Protein AF-M3JDW3-F1 (afdb_monomer)

InterPro domains:
  IPR011050 Pectin lyase fold/virulence factor [SSF51126] (19-82)
  IPR012334 Pectin lyase fold [G3DSA:2.160.20.10] (18-90)

Organism: NCBI:txid1073353

Foldseek 3Di:
DDADDDDDDDDDDDDQQWPVQVVLVPDDAAEEAEDEQDETEEAHENEGAYEYEYPAARAEQEYPLPDANYHYNDPNYHYYRYHYPNHDDDHD

Radius of gyration: 12.74 Å; Cα contacts (8 Å, |Δi|>4): 178; chains: 1; bounding box: 37×26×32 Å

Structure (mmCIF, N/CA/C/O backbone):
data_AF-M3JDW3-F1
#
_entry.id   AF-M3JDW3-F1
#
loop_
_atom_site.group_PDB
_atom_site.id
_atom_site.type_symbol
_atom_site.label_atom_id
_atom_site.label_alt_id
_atom_site.label_comp_id
_atom_site.label_asym_id
_atom_site.label_entity_id
_atom_site.label_seq_id
_atom_site.pdbx_PDB_ins_code
_atom_site.Cartn_x
_atom_site.Cartn_y
_atom_site.Cartn_z
_atom_site.occupancy
_atom_site.B_iso_or_equiv
_atom_site.auth_seq_id
_atom_site.auth_comp_id
_atom_site.auth_asym_id
_atom_site.auth_atom_id
_atom_site.pdbx_PDB_model_num
ATOM 1 N N . MET A 1 1 ? -22.037 -4.923 3.465 1.00 38.28 1 MET A N 1
ATOM 2 C CA . MET A 1 1 ? -20.616 -4.563 3.250 1.00 38.28 1 MET A CA 1
ATOM 3 C C . MET A 1 1 ? -20.303 -4.813 1.781 1.00 38.28 1 MET A C 1
ATOM 5 O O . MET A 1 1 ? -20.561 -5.919 1.326 1.00 38.28 1 MET A O 1
ATOM 9 N N . LYS A 1 2 ? -19.883 -3.799 1.013 1.00 37.78 2 LYS A N 1
ATOM 10 C CA . LYS A 1 2 ? -19.614 -3.936 -0.431 1.00 37.78 2 LYS A CA 1
ATOM 11 C C . LYS A 1 2 ? -18.108 -4.151 -0.624 1.00 37.78 2 LYS A C 1
ATOM 13 O O . LYS A 1 2 ? -17.331 -3.291 -0.243 1.00 37.78 2 LYS A O 1
ATOM 18 N N . PHE A 1 3 ? -17.709 -5.309 -1.147 1.00 36.72 3 PHE A N 1
ATOM 19 C CA . PHE A 1 3 ? -16.311 -5.659 -1.425 1.00 36.72 3 PHE A CA 1
ATOM 20 C C . PHE A 1 3 ? -15.989 -5.229 -2.861 1.00 36.72 3 PHE A C 1
ATOM 22 O O . PHE A 1 3 ? -16.599 -5.748 -3.795 1.00 36.72 3 PHE A O 1
ATOM 29 N N . LYS A 1 4 ? -15.098 -4.251 -3.054 1.00 39.50 4 LYS A N 1
ATOM 30 C CA . LYS A 1 4 ? -14.735 -3.740 -4.385 1.00 39.50 4 LYS A CA 1
ATOM 31 C C . LYS A 1 4 ? -13.293 -4.139 -4.700 1.00 39.50 4 LYS A C 1
ATOM 33 O O . LYS A 1 4 ? -12.371 -3.750 -3.997 1.00 39.50 4 LYS A O 1
ATOM 38 N N . LEU A 1 5 ? -13.114 -4.954 -5.738 1.00 32.94 5 LEU A N 1
ATOM 39 C CA . LEU A 1 5 ? -11.807 -5.367 -6.250 1.00 32.94 5 LEU A CA 1
ATOM 40 C C . LEU A 1 5 ? -11.422 -4.412 -7.388 1.00 32.94 5 LEU A C 1
ATOM 42 O O . LEU A 1 5 ? -12.076 -4.413 -8.428 1.00 32.94 5 LEU A O 1
ATOM 46 N N . LEU A 1 6 ? -10.404 -3.575 -7.187 1.00 49.50 6 LEU A N 1
ATOM 47 C CA . LEU A 1 6 ? -9.886 -2.671 -8.217 1.00 49.50 6 LEU A CA 1
ATOM 48 C C . LEU A 1 6 ? -8.670 -3.315 -8.900 1.00 49.50 6 LEU A C 1
ATOM 50 O O . LEU A 1 6 ? -7.678 -3.625 -8.244 1.00 49.50 6 LEU A O 1
ATOM 54 N N . LEU A 1 7 ? -8.763 -3.527 -10.215 1.00 41.28 7 LEU A N 1
ATOM 55 C CA . LEU A 1 7 ? -7.682 -3.991 -11.089 1.00 41.28 7 LEU A CA 1
ATOM 56 C C . LEU A 1 7 ? -7.230 -2.789 -11.936 1.00 41.28 7 LEU A C 1
ATOM 58 O O . LEU A 1 7 ? -8.003 -2.307 -12.760 1.00 41.28 7 LEU A O 1
ATOM 62 N N . PHE A 1 8 ? -6.021 -2.267 -11.713 1.00 58.88 8 PHE A N 1
ATOM 63 C CA . PHE A 1 8 ? -5.501 -1.102 -12.443 1.00 58.88 8 PHE A CA 1
ATOM 64 C C . PHE A 1 8 ? -4.701 -1.535 -13.685 1.00 58.88 8 PHE A C 1
ATOM 66 O O . PHE A 1 8 ? -3.725 -2.274 -13.573 1.00 58.88 8 PHE A O 1
ATOM 73 N N . CYS A 1 9 ? -5.112 -1.058 -14.865 1.00 39.41 9 CYS A N 1
ATOM 74 C CA . CYS A 1 9 ? -4.381 -1.137 -16.135 1.00 39.41 9 CYS A CA 1
ATOM 75 C C . CYS A 1 9 ? -4.128 0.299 -16.641 1.00 39.41 9 CYS A C 1
ATOM 77 O O . CYS A 1 9 ? -4.982 1.168 -16.479 1.00 39.41 9 CYS A O 1
ATOM 79 N N . ALA A 1 10 ? -2.927 0.556 -17.162 1.00 56.34 10 ALA A N 1
ATOM 80 C CA . ALA A 1 10 ? -2.280 1.870 -17.194 1.00 56.34 10 ALA A CA 1
ATOM 81 C C . ALA A 1 10 ? -2.828 2.877 -18.230 1.00 56.34 10 ALA A C 1
ATOM 83 O O . ALA A 1 10 ? -2.932 2.563 -19.413 1.00 56.34 10 ALA A O 1
ATOM 84 N N . LEU A 1 11 ? -3.016 4.133 -17.799 1.00 42.00 11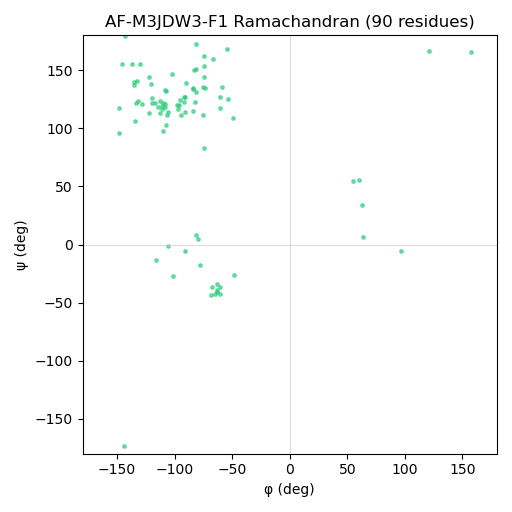 LEU A N 1
ATOM 85 C CA . LEU A 1 11 ? -2.990 5.333 -18.645 1.00 42.00 11 LEU A CA 1
ATOM 86 C C . LEU A 1 11 ? -2.084 6.380 -17.971 1.00 42.00 11 LEU A C 1
ATOM 88 O O . LEU A 1 11 ? -2.298 6.736 -16.816 1.00 42.00 11 LEU A O 1
ATOM 92 N N . ASN A 1 12 ? -1.055 6.847 -18.680 1.00 54.53 12 ASN A N 1
ATOM 93 C CA . ASN A 1 12 ? -0.030 7.748 -18.148 1.00 54.53 12 ASN A CA 1
ATOM 94 C C . ASN A 1 12 ? -0.478 9.222 -18.195 1.00 54.53 12 ASN A C 1
ATOM 96 O O . ASN A 1 12 ? -0.559 9.794 -19.280 1.00 54.53 12 ASN A O 1
ATOM 100 N N . LEU A 1 13 ? -0.651 9.860 -17.033 1.00 42.41 13 LEU A N 1
ATOM 101 C CA . LEU A 1 13 ? -0.445 11.300 -16.837 1.00 42.41 13 LEU A CA 1
ATOM 102 C C . LEU A 1 13 ? 0.338 11.503 -15.536 1.00 42.41 13 LEU A C 1
ATOM 104 O O . LEU A 1 13 ? 0.152 10.790 -14.558 1.00 42.41 13 LEU A O 1
ATOM 108 N N . THR A 1 14 ? 1.269 12.445 -15.565 1.00 43.03 14 THR A N 1
ATOM 109 C CA . THR A 1 14 ? 2.330 12.663 -14.580 1.00 43.03 14 THR A CA 1
ATOM 110 C C . THR A 1 14 ? 1.858 12.689 -13.122 1.00 43.03 14 THR A C 1
ATOM 112 O O . THR A 1 14 ? 1.316 13.690 -12.659 1.00 43.03 14 THR A O 1
ATOM 115 N N . ALA A 1 15 ? 2.196 11.642 -12.374 1.00 35.84 15 ALA A N 1
ATOM 116 C CA . ALA A 1 15 ? 2.428 11.692 -10.938 1.00 35.84 15 AL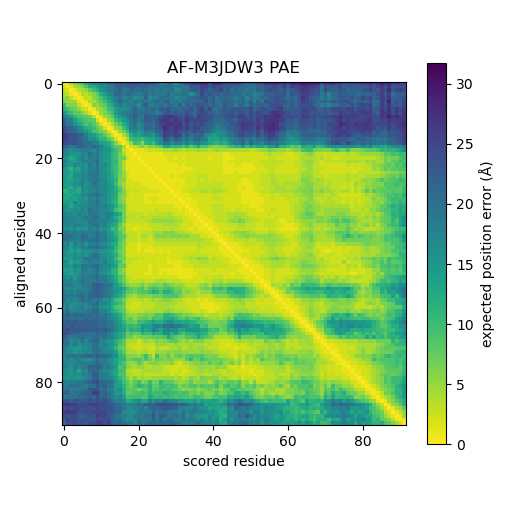A A CA 1
ATOM 117 C C . ALA A 1 15 ? 3.499 10.645 -10.610 1.00 3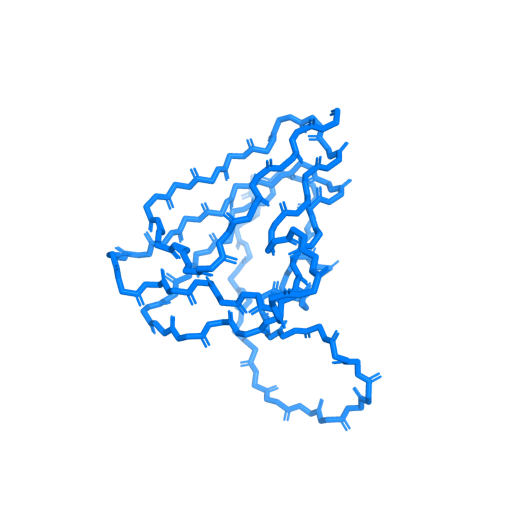5.84 15 ALA A C 1
ATOM 119 O O . ALA A 1 15 ? 3.303 9.455 -10.839 1.00 35.84 15 ALA A O 1
ATOM 120 N N . PHE A 1 16 ? 4.659 11.065 -10.101 1.00 43.44 16 PHE A N 1
ATOM 121 C CA . PHE A 1 16 ? 5.568 10.120 -9.454 1.00 43.44 16 PHE A CA 1
ATOM 122 C C . PHE A 1 16 ? 4.971 9.770 -8.089 1.00 43.44 16 PHE A C 1
ATOM 124 O O . PHE A 1 16 ? 5.269 10.375 -7.064 1.00 43.44 16 PHE A O 1
A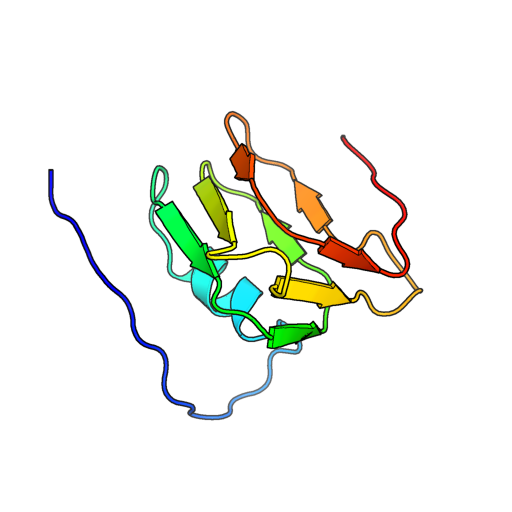TOM 131 N N . ALA A 1 17 ? 4.049 8.827 -8.148 1.00 52.56 17 ALA A N 1
ATOM 132 C CA . ALA A 1 17 ? 3.351 8.165 -7.074 1.00 52.56 17 ALA A CA 1
ATOM 133 C C . ALA A 1 17 ? 3.106 6.777 -7.668 1.00 52.56 17 ALA A C 1
ATOM 135 O O . ALA A 1 17 ? 2.248 6.626 -8.527 1.00 52.56 17 ALA A O 1
ATOM 136 N N . GLY A 1 18 ? 3.973 5.806 -7.360 1.00 75.00 18 GLY A N 1
ATOM 137 C CA . GLY A 1 18 ? 3.930 4.496 -8.016 1.00 75.00 18 GLY A CA 1
ATOM 138 C C . GLY A 1 18 ? 2.545 3.831 -7.904 1.00 75.00 18 GLY A C 1
ATOM 139 O O . GLY A 1 18 ? 1.737 4.256 -7.080 1.00 75.00 18 GLY A O 1
ATOM 140 N N . PRO A 1 19 ? 2.270 2.741 -8.646 1.00 82.25 19 PRO A N 1
ATOM 141 C CA . PRO A 1 19 ? 0.947 2.094 -8.718 1.00 82.25 19 PRO A CA 1
ATOM 142 C C . PRO A 1 19 ? 0.267 1.811 -7.362 1.00 82.25 19 PRO A C 1
ATOM 144 O O . PRO A 1 19 ? -0.956 1.735 -7.262 1.00 82.25 19 PRO A O 1
ATOM 147 N N . LEU A 1 20 ? 1.061 1.660 -6.298 1.00 86.50 20 LEU A N 1
ATOM 148 C CA . LEU A 1 20 ? 0.581 1.533 -4.925 1.00 86.50 20 LEU A CA 1
ATOM 149 C C . LEU A 1 20 ? -0.050 2.823 -4.372 1.00 86.50 20 LEU A C 1
ATOM 151 O O . LEU A 1 20 ? -1.089 2.764 -3.721 1.00 86.50 20 LEU A O 1
ATOM 155 N N . GLN A 1 21 ? 0.559 3.982 -4.610 1.00 89.19 21 GLN A N 1
ATOM 156 C CA . GLN A 1 21 ? 0.025 5.259 -4.146 1.00 89.19 21 GLN A CA 1
ATOM 157 C C . GLN A 1 21 ? -1.284 5.603 -4.864 1.00 89.19 21 GLN A C 1
ATOM 159 O O . GLN A 1 21 ? -2.210 6.085 -4.217 1.00 89.19 21 GLN A O 1
ATOM 164 N N . ASP A 1 22 ? -1.410 5.277 -6.152 1.00 87.44 22 ASP A N 1
ATOM 165 C CA . ASP A 1 22 ? -2.676 5.422 -6.882 1.00 87.44 22 ASP A CA 1
ATOM 166 C C . ASP A 1 22 ? -3.787 4.572 -6.256 1.00 87.44 22 ASP A C 1
ATOM 168 O O . ASP A 1 22 ? -4.902 5.054 -6.040 1.00 87.44 22 ASP A O 1
ATOM 172 N N . ALA A 1 23 ? -3.473 3.329 -5.878 1.00 89.62 23 ALA A N 1
ATOM 173 C CA . ALA A 1 23 ? -4.418 2.458 -5.188 1.00 89.62 23 ALA A CA 1
ATOM 174 C C . ALA A 1 23 ? -4.827 3.010 -3.809 1.00 89.62 23 ALA A C 1
ATOM 176 O O . ALA A 1 23 ? -5.998 2.940 -3.447 1.00 89.62 23 ALA A O 1
ATOM 177 N N . ILE A 1 24 ? -3.894 3.599 -3.052 1.00 90.19 24 ILE A N 1
ATOM 178 C CA . ILE A 1 24 ? -4.179 4.261 -1.765 1.00 90.19 24 ILE A CA 1
ATOM 179 C C . ILE A 1 24 ? -5.071 5.496 -1.959 1.00 90.19 24 ILE A C 1
ATOM 181 O O . ILE A 1 24 ? -6.031 5.708 -1.210 1.00 90.19 24 ILE A O 1
ATOM 185 N N . ASN A 1 25 ? -4.788 6.300 -2.984 1.00 90.69 25 ASN A N 1
ATOM 186 C CA . ASN A 1 25 ? -5.562 7.496 -3.300 1.00 90.69 25 ASN A CA 1
ATOM 187 C C . ASN A 1 25 ? -7.007 7.136 -3.678 1.00 90.69 25 ASN A C 1
ATOM 189 O O . ASN A 1 25 ? -7.933 7.797 -3.209 1.00 90.69 25 ASN A O 1
ATOM 193 N N . ALA A 1 26 ? -7.191 6.063 -4.455 1.00 89.19 26 ALA A N 1
ATOM 194 C CA . ALA A 1 26 ? -8.493 5.578 -4.910 1.00 89.19 26 ALA A CA 1
ATOM 195 C C . ALA A 1 26 ? -9.291 4.786 -3.856 1.00 89.19 26 ALA A C 1
ATOM 197 O O . ALA A 1 26 ? -10.493 4.598 -4.040 1.00 89.19 26 ALA A O 1
ATOM 198 N N . ALA A 1 27 ? -8.646 4.302 -2.791 1.00 91.50 27 ALA A N 1
ATOM 199 C CA . ALA A 1 27 ? -9.297 3.527 -1.739 1.00 91.50 27 ALA A CA 1
ATOM 200 C C . ALA A 1 27 ? -10.165 4.398 -0.818 1.00 91.50 27 ALA A C 1
ATOM 202 O O . ALA A 1 27 ? -9.792 5.528 -0.461 1.00 91.50 27 ALA A O 1
ATOM 203 N N . ASP A 1 28 ? -11.288 3.829 -0.383 1.00 93.62 28 ASP A N 1
ATOM 204 C CA . ASP A 1 28 ? -12.153 4.419 0.630 1.00 93.62 28 ASP A CA 1
ATOM 205 C C . ASP A 1 28 ? -11.603 4.121 2.042 1.00 93.62 28 ASP A C 1
ATOM 207 O O . ASP A 1 28 ? -10.954 3.094 2.271 1.00 93.62 28 ASP A O 1
ATOM 211 N N . PRO A 1 29 ? -11.844 4.994 3.039 1.00 91.62 29 PRO A N 1
ATOM 212 C CA . PRO A 1 29 ? -11.483 4.712 4.425 1.00 91.62 29 PRO A CA 1
ATOM 213 C C . PRO A 1 29 ? -12.050 3.371 4.919 1.00 91.62 29 PRO A C 1
ATOM 215 O O . PRO A 1 29 ? -13.258 3.144 4.903 1.00 91.62 29 PRO A O 1
ATOM 218 N N . GLY A 1 30 ? -11.174 2.504 5.426 1.00 90.38 30 GLY A N 1
ATOM 219 C CA . GLY A 1 30 ? -11.498 1.159 5.903 1.00 90.38 30 GLY A CA 1
ATOM 220 C C . GLY A 1 30 ? -11.243 0.044 4.886 1.00 90.38 30 GLY A C 1
ATOM 221 O O . GLY A 1 30 ? -11.347 -1.128 5.257 1.00 90.38 30 GLY A O 1
ATOM 222 N N . ASP A 1 31 ? -10.871 0.377 3.649 1.00 93.44 31 ASP A N 1
ATOM 223 C CA . ASP A 1 31 ? -10.592 -0.612 2.610 1.00 93.44 31 ASP A CA 1
ATOM 224 C C . ASP A 1 31 ? -9.354 -1.472 2.895 1.00 93.44 31 ASP A C 1
ATOM 226 O O . ASP A 1 31 ? -8.443 -1.125 3.661 1.00 93.44 31 ASP A O 1
ATOM 230 N N . ILE A 1 32 ? -9.329 -2.628 2.223 1.00 91.62 32 ILE A N 1
ATOM 231 C CA . ILE A 1 32 ? -8.222 -3.580 2.249 1.00 91.62 32 ILE A CA 1
ATOM 232 C C . ILE A 1 32 ? -7.569 -3.632 0.866 1.00 91.62 32 ILE A C 1
ATOM 234 O O . ILE A 1 32 ? -8.149 -4.156 -0.085 1.00 91.62 32 ILE A O 1
ATOM 238 N N . LEU A 1 33 ? -6.328 -3.164 0.773 1.00 89.75 33 LEU A N 1
ATOM 239 C CA . LEU A 1 33 ? -5.484 -3.282 -0.411 1.00 89.75 33 LEU A CA 1
ATOM 240 C C . LEU A 1 33 ? -4.640 -4.554 -0.327 1.00 89.75 33 LEU A C 1
ATOM 242 O O . LEU A 1 33 ? -3.936 -4.781 0.656 1.00 89.75 33 LEU A O 1
ATOM 246 N N . ARG A 1 34 ? -4.697 -5.389 -1.368 1.00 89.56 34 ARG A N 1
ATOM 247 C CA . ARG A 1 34 ? -3.891 -6.612 -1.475 1.00 89.56 34 ARG A CA 1
ATOM 248 C C . ARG A 1 34 ? -2.811 -6.438 -2.532 1.00 89.56 34 ARG A C 1
ATOM 250 O O . ARG A 1 34 ? -3.131 -6.253 -3.702 1.00 89.56 34 ARG A O 1
ATOM 257 N N . LEU A 1 35 ? -1.551 -6.520 -2.121 1.00 85.88 35 LEU A N 1
ATOM 258 C CA . LEU A 1 35 ? -0.403 -6.388 -3.010 1.00 85.88 35 LEU A CA 1
ATOM 259 C C . LEU A 1 35 ? -0.008 -7.757 -3.542 1.00 85.88 35 LEU A C 1
ATOM 261 O O . LEU A 1 35 ? 0.219 -8.688 -2.771 1.00 85.88 35 LEU A O 1
ATOM 265 N N . ASN A 1 36 ? 0.092 -7.871 -4.862 1.00 85.56 36 ASN A N 1
ATOM 266 C CA . ASN A 1 36 ? 0.773 -9.006 -5.471 1.00 85.56 36 ASN A CA 1
ATOM 267 C C . ASN A 1 36 ? 2.288 -8.851 -5.300 1.00 85.56 36 ASN A C 1
ATOM 269 O O . ASN A 1 36 ? 2.783 -7.746 -5.048 1.00 85.56 36 ASN A O 1
ATOM 273 N N . ASP A 1 37 ? 3.005 -9.957 -5.472 1.00 84.12 37 ASP A N 1
ATOM 274 C CA . ASP A 1 37 ? 4.463 -9.944 -5.506 1.00 84.12 37 ASP A CA 1
ATOM 275 C C . ASP A 1 37 ? 4.949 -9.028 -6.631 1.00 84.12 37 ASP A C 1
ATOM 277 O O . ASP A 1 37 ? 4.397 -9.019 -7.734 1.00 84.12 37 ASP A O 1
ATOM 281 N N . GLY A 1 38 ? 5.948 -8.209 -6.329 1.00 82.12 38 GLY A N 1
ATOM 282 C CA . GLY A 1 38 ? 6.376 -7.151 -7.227 1.00 82.12 38 GLY A CA 1
ATOM 283 C C . GLY A 1 38 ? 7.110 -6.032 -6.511 1.00 82.12 38 GLY A C 1
ATOM 284 O O . GLY A 1 38 ? 7.092 -5.918 -5.285 1.00 82.12 38 GLY A O 1
ATOM 285 N N . LEU A 1 39 ? 7.767 -5.201 -7.311 1.00 81.25 39 LEU A N 1
ATOM 286 C CA . LEU A 1 39 ? 8.495 -4.032 -6.854 1.00 81.25 39 LEU A CA 1
ATOM 287 C C . LEU A 1 39 ? 7.624 -2.781 -7.021 1.00 81.25 39 LEU A C 1
ATOM 289 O O . LEU A 1 39 ? 7.246 -2.426 -8.134 1.00 81.25 39 LEU A O 1
ATOM 293 N N . TYR A 1 40 ? 7.350 -2.105 -5.911 1.00 82.81 40 TYR A N 1
ATOM 294 C CA . TYR A 1 40 ? 6.627 -0.840 -5.857 1.00 82.81 40 TYR A CA 1
ATOM 295 C C . TYR A 1 40 ? 7.625 0.266 -5.522 1.00 82.81 40 TYR A C 1
ATOM 297 O O . TYR A 1 40 ? 8.074 0.387 -4.379 1.00 82.81 40 TYR A O 1
ATOM 305 N N . GLU A 1 41 ? 8.018 1.036 -6.533 1.00 79.44 41 GLU A N 1
ATOM 306 C CA . GLU A 1 41 ? 8.980 2.124 -6.367 1.00 79.44 41 GLU A CA 1
ATOM 307 C C . GLU A 1 41 ? 8.282 3.444 -6.037 1.00 79.44 41 GLU A C 1
ATOM 309 O O . GLU A 1 41 ? 7.243 3.784 -6.607 1.00 79.44 41 GLU A O 1
ATOM 314 N N . GLY A 1 42 ? 8.881 4.195 -5.118 1.00 77.06 42 GLY A N 1
ATOM 315 C CA . GLY A 1 42 ? 8.411 5.510 -4.705 1.00 77.06 42 GLY A CA 1
ATOM 316 C C . GLY A 1 42 ? 8.090 5.591 -3.217 1.00 77.06 42 GLY A C 1
ATOM 317 O O . GLY A 1 42 ? 8.018 4.590 -2.503 1.00 77.06 42 GLY A O 1
ATOM 318 N N . ASN A 1 43 ? 7.927 6.825 -2.751 1.00 80.12 43 ASN A N 1
ATOM 319 C CA . ASN A 1 43 ? 7.554 7.101 -1.370 1.00 80.12 43 ASN A CA 1
ATOM 320 C C . ASN A 1 43 ? 6.032 6.997 -1.245 1.00 80.12 43 ASN A C 1
ATOM 322 O O . ASN A 1 43 ? 5.302 7.534 -2.078 1.00 80.12 43 ASN A O 1
ATOM 326 N N . ILE A 1 44 ? 5.568 6.310 -0.207 1.00 84.19 44 ILE A N 1
ATOM 327 C CA . ILE A 1 44 ? 4.155 6.016 0.022 1.00 84.19 44 ILE A CA 1
ATOM 328 C C . ILE A 1 44 ? 3.636 6.863 1.180 1.00 84.19 44 ILE A C 1
ATOM 330 O O . ILE A 1 44 ? 4.252 6.909 2.244 1.00 84.19 44 ILE A O 1
ATOM 334 N N . ILE A 1 45 ? 2.486 7.503 1.000 1.00 86.56 45 ILE A N 1
ATOM 335 C CA . ILE A 1 45 ? 1.767 8.248 2.033 1.00 86.56 45 ILE A CA 1
ATOM 336 C C . ILE A 1 45 ? 0.418 7.569 2.260 1.00 86.56 45 ILE A C 1
ATOM 338 O O . ILE A 1 45 ? -0.388 7.455 1.339 1.00 86.56 45 ILE A O 1
ATOM 342 N N . VAL A 1 46 ? 0.174 7.139 3.499 1.00 87.88 46 VAL A N 1
ATOM 343 C CA . VAL A 1 46 ? -1.104 6.581 3.953 1.00 87.88 46 VAL A CA 1
ATOM 344 C C . VAL A 1 46 ? -1.752 7.573 4.916 1.00 87.88 46 VAL A C 1
ATOM 346 O O . VAL A 1 46 ? -1.416 7.638 6.103 1.00 87.88 46 VAL A O 1
ATOM 349 N N . ASP A 1 47 ? -2.665 8.374 4.379 1.00 88.12 47 ASP A N 1
ATOM 350 C CA . ASP A 1 47 ? -3.320 9.501 5.053 1.00 88.12 47 ASP A CA 1
ATOM 351 C C . ASP A 1 47 ? -4.770 9.2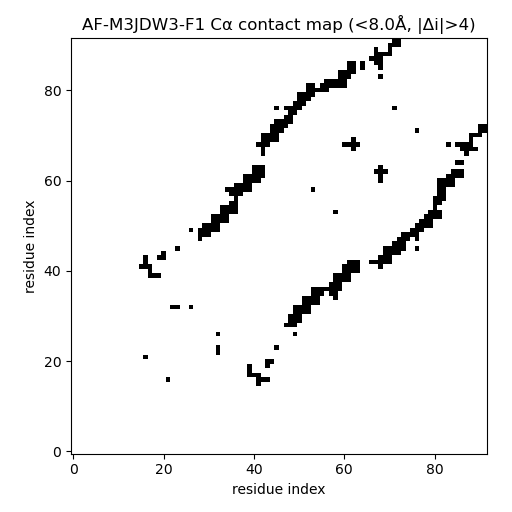27 5.463 1.00 88.12 47 ASP A C 1
ATOM 353 O O . ASP A 1 47 ? -5.401 10.053 6.125 1.00 88.12 47 ASP A O 1
ATOM 357 N N . LYS A 1 48 ? -5.276 8.034 5.144 1.00 88.31 48 LYS A N 1
ATOM 358 C CA . LYS A 1 48 ? -6.599 7.548 5.533 1.00 88.31 48 LYS A CA 1
ATOM 359 C C . LYS A 1 48 ? -6.515 6.138 6.145 1.00 88.31 48 LYS A C 1
ATOM 361 O O . LYS A 1 48 ? -5.555 5.413 5.874 1.00 88.31 48 LYS A O 1
ATOM 366 N N . PRO A 1 49 ? -7.482 5.732 6.990 1.00 89.88 49 PRO A N 1
ATOM 367 C CA . PRO A 1 49 ? -7.492 4.401 7.595 1.00 89.88 49 PRO A CA 1
ATOM 368 C C . PRO A 1 49 ? -7.567 3.323 6.513 1.00 89.88 49 PRO A C 1
ATOM 370 O O . PRO A 1 49 ? -8.548 3.277 5.781 1.00 89.88 49 PRO A O 1
ATOM 373 N N . LEU A 1 50 ? -6.553 2.465 6.406 1.00 90.50 50 LEU A N 1
ATOM 374 C CA . LEU A 1 50 ? -6.484 1.393 5.409 1.00 90.50 50 LEU A CA 1
ATOM 375 C C . LEU A 1 50 ? -5.779 0.167 5.976 1.00 90.50 50 LEU A C 1
ATOM 377 O O . LEU A 1 50 ? -4.932 0.262 6.869 1.00 90.50 50 LEU A O 1
ATOM 381 N N . THR A 1 51 ? -6.091 -0.989 5.402 1.00 88.94 51 THR A N 1
ATOM 382 C CA . THR A 1 51 ? -5.311 -2.211 5.599 1.00 88.94 51 THR A CA 1
ATOM 383 C C . THR A 1 51 ? -4.581 -2.554 4.305 1.00 88.94 51 THR A C 1
ATOM 385 O O . THR A 1 51 ? -5.220 -2.768 3.285 1.00 88.94 51 THR A O 1
ATOM 388 N N . ILE A 1 52 ? -3.253 -2.642 4.331 1.00 88.62 52 ILE A N 1
ATOM 389 C CA . ILE A 1 52 ? -2.432 -3.055 3.185 1.00 88.62 52 ILE A CA 1
ATOM 390 C C . ILE A 1 52 ? -1.802 -4.408 3.511 1.00 88.62 52 ILE A C 1
ATOM 392 O O . ILE A 1 52 ? -1.132 -4.554 4.534 1.00 88.62 52 ILE A O 1
ATOM 396 N N . ILE A 1 53 ? -2.037 -5.404 2.658 1.00 86.69 53 ILE A N 1
ATOM 397 C CA . ILE A 1 53 ? -1.618 -6.793 2.869 1.00 86.69 53 ILE A CA 1
ATOM 398 C C . ILE A 1 53 ? -0.858 -7.281 1.641 1.00 86.69 53 ILE A C 1
ATOM 400 O O . ILE A 1 53 ? -1.430 -7.324 0.554 1.00 86.69 53 ILE A O 1
ATOM 404 N N . GLY A 1 54 ? 0.394 -7.705 1.791 1.00 83.88 54 GLY A N 1
ATOM 405 C CA . GLY A 1 54 ? 1.059 -8.474 0.739 1.00 83.88 54 GLY A CA 1
ATOM 406 C C . GLY A 1 54 ? 0.519 -9.901 0.682 1.00 83.88 54 GLY A C 1
ATOM 407 O O . GLY A 1 54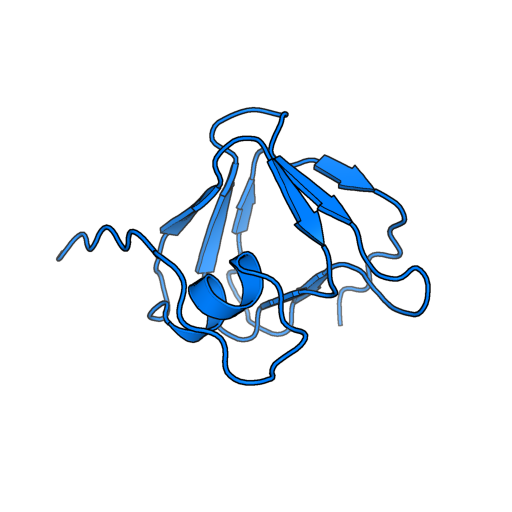 ? 0.314 -10.555 1.708 1.00 83.88 54 GLY A O 1
ATOM 408 N N . LYS A 1 55 ? 0.239 -10.383 -0.531 1.00 77.25 55 LYS A N 1
ATOM 409 C CA . LYS A 1 55 ? -0.252 -11.746 -0.779 1.00 77.25 55 LYS A CA 1
ATOM 410 C C . LYS A 1 55 ? 0.783 -12.798 -0.358 1.00 77.25 55 LYS A C 1
ATOM 412 O O . LYS A 1 55 ? 0.397 -13.837 0.169 1.00 77.25 55 LYS A O 1
ATOM 417 N N . SER A 1 56 ? 2.060 -12.466 -0.529 1.00 75.56 56 SER A N 1
ATOM 418 C CA . SER A 1 56 ? 3.239 -13.228 -0.111 1.00 75.56 56 SER A CA 1
ATOM 419 C C . SER A 1 56 ? 4.334 -12.247 0.349 1.00 75.56 56 SER A C 1
ATOM 421 O O . SER A 1 56 ? 4.116 -11.037 0.412 1.00 75.56 56 SER A O 1
ATOM 423 N N . ASP A 1 57 ? 5.532 -12.745 0.642 1.00 72.56 57 ASP A N 1
ATOM 424 C CA . ASP A 1 57 ? 6.698 -11.942 1.021 1.00 72.56 57 ASP A CA 1
ATOM 425 C C . ASP A 1 57 ? 7.456 -11.327 -0.179 1.00 72.56 57 ASP A C 1
ATOM 427 O O . ASP A 1 57 ? 8.548 -10.771 -0.005 1.00 72.56 57 ASP A O 1
ATOM 431 N N . GLY A 1 58 ? 6.900 -11.437 -1.391 1.00 74.75 58 GLY A N 1
ATOM 432 C CA . GLY A 1 58 ? 7.473 -10.923 -2.634 1.00 74.75 58 GLY A CA 1
ATOM 433 C C . GLY A 1 58 ? 7.033 -9.501 -2.986 1.00 74.75 58 GLY A C 1
ATOM 434 O O . GLY A 1 58 ? 7.551 -8.925 -3.943 1.00 74.75 58 GLY A O 1
ATOM 435 N N . ALA A 1 59 ? 6.110 -8.901 -2.229 1.00 81.69 59 ALA A N 1
ATOM 436 C CA . ALA A 1 59 ? 5.791 -7.481 -2.349 1.00 81.69 59 ALA A CA 1
ATOM 437 C C . ALA A 1 59 ? 6.904 -6.643 -1.697 1.00 81.69 59 ALA A C 1
ATOM 439 O O . ALA A 1 59 ? 7.077 -6.659 -0.474 1.00 81.69 59 ALA A O 1
ATOM 440 N N . VAL A 1 60 ? 7.661 -5.912 -2.518 1.00 80.62 60 VAL A N 1
ATOM 441 C CA . VAL A 1 60 ? 8.787 -5.073 -2.098 1.00 80.62 60 VAL A CA 1
ATOM 442 C C . VAL A 1 60 ? 8.469 -3.611 -2.369 1.00 80.62 60 VAL A C 1
ATOM 444 O O . VAL A 1 60 ? 8.323 -3.212 -3.519 1.00 80.62 60 VAL A O 1
ATOM 447 N N . ILE A 1 61 ? 8.426 -2.794 -1.319 1.00 81.00 61 ILE A N 1
ATOM 448 C CA . ILE A 1 61 ? 8.331 -1.334 -1.449 1.00 81.00 61 ILE A CA 1
ATOM 449 C C . ILE A 1 61 ? 9.741 -0.740 -1.363 1.00 81.00 61 ILE A C 1
ATOM 451 O O . ILE A 1 61 ? 10.465 -0.975 -0.388 1.00 81.00 61 ILE A O 1
ATOM 455 N N . ARG A 1 62 ? 10.142 0.025 -2.383 1.00 80.00 62 ARG A N 1
ATOM 456 C CA . ARG A 1 62 ? 11.468 0.648 -2.483 1.00 80.00 62 ARG A CA 1
ATOM 457 C C . ARG A 1 62 ? 11.329 2.161 -2.610 1.00 80.00 62 ARG A C 1
ATOM 459 O O . ARG A 1 62 ? 10.868 2.661 -3.632 1.00 80.00 62 ARG A O 1
ATOM 466 N N . GLY A 1 63 ? 11.770 2.889 -1.587 1.00 72.06 63 GLY A N 1
ATOM 467 C CA . GLY A 1 63 ? 11.804 4.351 -1.644 1.00 72.06 63 GLY A CA 1
ATOM 468 C C . GLY A 1 63 ? 13.024 4.887 -2.387 1.00 72.06 63 GLY A C 1
ATOM 469 O O . GLY A 1 63 ? 13.962 4.163 -2.725 1.00 72.06 63 GLY A O 1
ATOM 470 N N . ASP A 1 64 ? 13.026 6.196 -2.602 1.00 70.38 64 ASP A N 1
ATOM 471 C CA . ASP A 1 64 ? 14.018 6.916 -3.413 1.00 70.38 64 ASP A CA 1
ATOM 472 C C . ASP A 1 64 ? 15.357 7.205 -2.699 1.00 70.38 64 ASP A C 1
ATOM 474 O O . ASP A 1 64 ? 16.236 7.863 -3.262 1.00 70.38 64 ASP A O 1
ATOM 478 N N . ARG A 1 65 ? 15.529 6.704 -1.465 1.00 65.94 65 ARG A N 1
ATOM 479 C CA . ARG A 1 65 ? 16.663 6.963 -0.550 1.00 65.94 65 ARG A CA 1
ATOM 480 C C . ARG A 1 65 ? 16.802 8.420 -0.086 1.00 65.94 65 ARG A C 1
ATOM 482 O O . ARG A 1 65 ? 17.783 8.739 0.581 1.00 65.94 65 ARG A O 1
ATOM 489 N N . LYS A 1 66 ? 15.852 9.300 -0.412 1.00 62.34 66 LYS A N 1
ATOM 490 C CA . LYS A 1 66 ? 15.853 10.717 -0.012 1.00 62.34 66 LYS A CA 1
ATOM 491 C C . LYS A 1 66 ? 14.914 10.985 1.161 1.00 62.34 66 LYS A C 1
ATOM 493 O O . LYS A 1 66 ? 15.160 11.913 1.926 1.00 62.34 66 LYS A O 1
ATOM 498 N N . SER A 1 67 ? 13.863 10.180 1.325 1.00 58.81 67 SER A N 1
ATOM 499 C CA . SER A 1 67 ? 12.895 10.326 2.418 1.00 58.81 67 SER A CA 1
ATOM 500 C C . SER A 1 67 ? 12.391 8.982 2.963 1.00 58.81 67 SER A C 1
ATOM 502 O O . SER A 1 67 ? 12.827 7.914 2.527 1.00 58.81 67 SER A O 1
ATOM 504 N N . SER A 1 68 ? 11.512 9.027 3.971 1.00 62.81 68 SER A N 1
ATOM 505 C CA . SER A 1 68 ? 10.873 7.832 4.528 1.00 62.81 68 SER A CA 1
ATOM 506 C C . SER A 1 68 ? 10.052 7.117 3.452 1.00 62.81 68 SER A C 1
ATOM 508 O O . SER A 1 68 ? 9.183 7.717 2.827 1.00 62.81 68 SER A O 1
ATOM 510 N N . VAL A 1 69 ? 10.311 5.819 3.271 1.00 69.06 69 VAL A N 1
ATOM 511 C CA . VAL A 1 69 ? 9.681 4.985 2.229 1.00 69.06 69 VAL A CA 1
ATOM 512 C C . VAL A 1 69 ? 8.163 4.921 2.401 1.00 69.06 69 VAL A 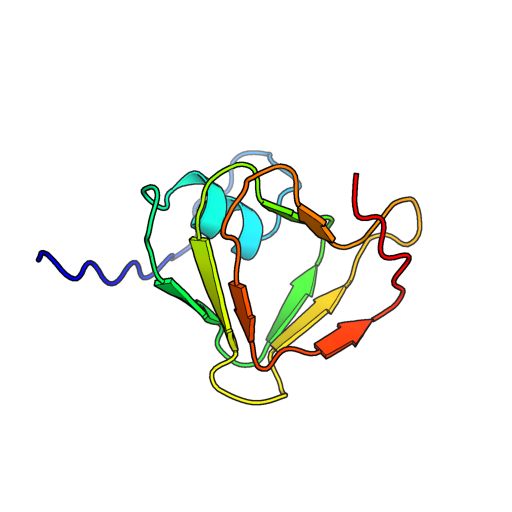C 1
ATOM 514 O O . VAL A 1 69 ? 7.431 4.915 1.419 1.00 69.06 69 VAL A O 1
ATOM 517 N N . ILE A 1 70 ? 7.689 4.887 3.650 1.00 76.25 70 ILE A N 1
ATOM 518 C CA . ILE A 1 70 ? 6.266 4.875 3.994 1.00 76.25 70 ILE A CA 1
ATOM 519 C C . ILE A 1 70 ? 6.036 5.898 5.109 1.00 76.25 70 ILE A C 1
ATOM 521 O O . ILE A 1 70 ? 6.633 5.795 6.184 1.00 76.25 70 ILE A O 1
ATOM 525 N N . LYS A 1 71 ? 5.164 6.873 4.859 1.00 81.31 71 LYS A N 1
ATOM 526 C CA . LYS A 1 71 ? 4.672 7.853 5.827 1.00 81.31 71 LYS A CA 1
ATOM 527 C C . LYS A 1 71 ? 3.217 7.534 6.148 1.00 81.31 71 LYS A C 1
ATOM 529 O O . LYS A 1 71 ? 2.370 7.539 5.261 1.00 81.31 71 LYS A O 1
ATOM 534 N N . VAL A 1 72 ? 2.922 7.280 7.417 1.00 82.31 72 VAL A N 1
ATOM 535 C CA . VAL A 1 72 ? 1.558 7.023 7.893 1.00 82.31 72 VAL A CA 1
ATOM 536 C C . VAL A 1 72 ? 1.123 8.205 8.746 1.00 82.31 72 VAL A C 1
ATOM 538 O O . VAL A 1 72 ? 1.773 8.501 9.743 1.00 82.31 72 VAL A O 1
ATOM 541 N N . THR A 1 73 ? 0.057 8.894 8.345 1.00 84.62 73 THR A N 1
ATOM 542 C CA . THR A 1 73 ? -0.510 10.027 9.104 1.00 84.62 73 THR A CA 1
ATOM 543 C C . THR A 1 73 ? -1.924 9.752 9.606 1.00 84.62 73 THR A C 1
ATOM 545 O O . THR A 1 73 ? -2.421 10.473 10.469 1.00 84.62 73 THR A O 1
ATOM 548 N N . ALA A 1 74 ? -2.578 8.705 9.100 1.00 81.19 74 ALA A N 1
ATOM 549 C CA . ALA A 1 74 ? -3.873 8.266 9.596 1.00 81.19 74 ALA A CA 1
ATOM 550 C C . ALA A 1 74 ? -3.769 7.373 10.832 1.00 81.19 74 ALA A C 1
ATOM 552 O O . ALA A 1 74 ? -2.858 6.561 10.990 1.00 81.19 74 ALA A O 1
ATOM 553 N N . LYS A 1 75 ? -4.807 7.450 11.665 1.00 83.00 75 LYS A N 1
ATOM 554 C CA . LYS A 1 75 ? -5.059 6.458 12.711 1.00 83.00 75 LYS A CA 1
ATOM 555 C C . LYS A 1 75 ? -5.611 5.170 12.090 1.00 83.00 75 LYS A C 1
ATOM 557 O O . LYS A 1 75 ? -6.276 5.207 11.057 1.00 83.00 75 LYS A O 1
ATOM 562 N N . ASN A 1 76 ? -5.388 4.043 12.767 1.00 82.88 76 ASN A N 1
ATOM 563 C CA . ASN A 1 76 ? -5.926 2.722 12.407 1.00 82.88 76 ASN A CA 1
ATOM 564 C C . ASN A 1 76 ? -5.451 2.167 11.053 1.00 82.88 76 ASN A C 1
ATOM 566 O O . ASN A 1 76 ? -6.191 1.452 10.379 1.00 82.88 76 ASN A O 1
ATOM 570 N N . VAL A 1 77 ? -4.207 2.459 10.673 1.00 83.94 77 VAL A N 1
ATOM 571 C CA . VAL A 1 77 ? -3.560 1.830 9.517 1.00 83.94 77 VAL A CA 1
ATOM 572 C C . VAL A 1 77 ? -2.953 0.489 9.921 1.00 83.94 77 VAL A C 1
ATOM 574 O O . VAL A 1 77 ? -2.285 0.381 10.950 1.00 83.94 77 VAL A O 1
ATOM 577 N N . LYS A 1 78 ? -3.176 -0.539 9.101 1.00 84.88 78 LYS A N 1
ATOM 578 C CA . LYS 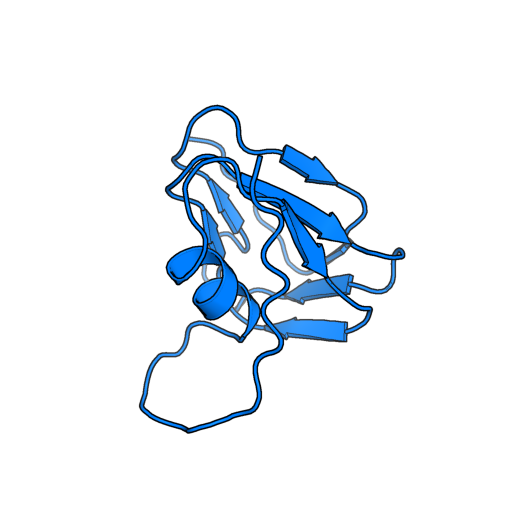A 1 78 ? -2.576 -1.868 9.266 1.00 84.88 78 LYS A CA 1
ATOM 579 C C . LYS A 1 78 ? -1.736 -2.200 8.043 1.00 84.88 78 LYS A C 1
ATOM 581 O O . LYS A 1 78 ? -2.242 -2.169 6.927 1.00 84.88 78 LYS A O 1
ATOM 586 N N . LEU A 1 79 ? -0.474 -2.555 8.255 1.00 81.94 79 LEU A N 1
ATOM 587 C CA . LEU A 1 79 ? 0.433 -3.002 7.201 1.00 81.94 79 LEU A CA 1
ATOM 588 C C . LEU A 1 79 ? 0.891 -4.425 7.538 1.00 81.94 79 LEU A C 1
ATOM 590 O O . LEU A 1 79 ? 1.418 -4.653 8.626 1.00 81.94 79 LEU A O 1
ATOM 594 N N . ILE A 1 80 ? 0.645 -5.388 6.648 1.00 83.06 80 ILE A N 1
ATOM 595 C CA . ILE A 1 80 ? 0.826 -6.820 6.928 1.00 83.06 80 ILE A CA 1
ATOM 596 C C . ILE A 1 80 ? 1.543 -7.500 5.755 1.00 83.06 80 ILE A C 1
ATOM 598 O O . ILE A 1 80 ? 1.197 -7.270 4.599 1.00 83.06 80 ILE A O 1
ATOM 602 N N . ASN A 1 81 ? 2.506 -8.376 6.062 1.00 78.06 81 ASN A N 1
ATOM 603 C CA . ASN A 1 81 ? 3.149 -9.289 5.108 1.00 78.06 81 ASN A CA 1
ATOM 604 C C . ASN A 1 81 ? 3.771 -8.605 3.873 1.00 78.06 81 ASN A C 1
ATOM 606 O O . ASN A 1 81 ? 3.435 -8.931 2.744 1.00 78.06 81 ASN A O 1
ATOM 610 N N . PHE A 1 82 ? 4.658 -7.632 4.072 1.00 70.00 82 PHE A N 1
ATOM 611 C CA . PHE A 1 82 ? 5.393 -6.976 2.986 1.00 70.00 82 PHE A CA 1
ATOM 612 C C . PHE A 1 82 ? 6.860 -6.804 3.376 1.00 70.00 82 PHE A C 1
ATOM 614 O O . PHE A 1 82 ? 7.197 -6.732 4.561 1.00 70.00 82 PHE A O 1
ATOM 621 N N . LYS A 1 83 ? 7.736 -6.716 2.373 1.00 72.25 83 LYS A N 1
ATOM 622 C CA . LYS A 1 83 ? 9.126 -6.305 2.554 1.00 72.25 83 LYS A CA 1
ATOM 623 C C . LYS A 1 83 ? 9.268 -4.859 2.118 1.00 72.25 83 LYS A C 1
ATOM 625 O O . LYS A 1 83 ? 8.643 -4.389 1.170 1.00 72.25 83 LYS A O 1
ATOM 630 N N . SER A 1 84 ? 10.152 -4.153 2.787 1.00 62.53 84 SER A N 1
ATOM 631 C CA . SER A 1 84 ? 10.529 -2.806 2.393 1.00 62.53 84 SER A CA 1
ATOM 632 C C . SER A 1 84 ? 12.050 -2.711 2.417 1.00 62.53 84 SER A C 1
ATOM 634 O O . SER A 1 84 ? 12.707 -3.322 3.261 1.00 62.53 84 SER A O 1
ATOM 636 N N . GLN A 1 85 ? 12.621 -2.019 1.438 1.00 63.25 85 GLN A N 1
ATOM 637 C CA . GLN A 1 85 ? 14.068 -1.893 1.268 1.00 63.25 85 GLN A CA 1
ATOM 638 C C . GLN A 1 85 ? 14.454 -0.412 1.281 1.00 63.25 85 GLN A C 1
ATOM 640 O O . GLN A 1 85 ? 13.708 0.426 0.780 1.00 63.25 85 GLN A O 1
ATOM 645 N N . HIS A 1 86 ? 15.625 -0.102 1.852 1.00 54.91 86 HIS A N 1
ATOM 646 C CA . HIS A 1 86 ? 16.149 1.263 2.028 1.00 54.91 86 HIS A CA 1
ATOM 647 C C . HIS A 1 86 ? 15.260 2.182 2.888 1.00 54.91 86 HIS A C 1
ATOM 649 O O . HIS A 1 86 ? 14.870 3.261 2.449 1.00 54.91 86 HIS A O 1
ATOM 655 N N . ILE A 1 87 ? 14.929 1.770 4.117 1.00 53.00 87 ILE A N 1
ATOM 656 C CA . ILE A 1 87 ? 13.903 2.448 4.921 1.00 53.00 87 ILE A CA 1
ATOM 657 C C . ILE A 1 87 ? 14.483 3.227 6.096 1.00 53.00 87 ILE A C 1
ATOM 659 O O . ILE A 1 87 ? 15.218 2.681 6.915 1.00 53.00 87 ILE A O 1
ATOM 663 N N . LYS A 1 88 ? 14.010 4.466 6.249 1.00 48.47 88 LYS A N 1
ATOM 664 C CA . LYS A 1 88 ? 13.853 5.121 7.549 1.00 48.47 88 LYS A CA 1
ATOM 665 C C . LYS A 1 88 ? 12.356 5.132 7.872 1.00 48.47 88 LYS A C 1
ATOM 667 O O . LYS A 1 88 ? 11.581 5.738 7.136 1.00 48.47 88 LYS A O 1
ATOM 672 N N . PHE A 1 89 ? 11.929 4.410 8.908 1.00 47.62 89 PHE A N 1
ATOM 673 C CA . PHE A 1 89 ? 10.549 4.490 9.395 1.00 47.62 89 PHE A CA 1
ATOM 674 C C . PHE A 1 89 ? 10.434 5.727 10.289 1.00 47.62 89 PHE A C 1
ATOM 676 O O . PHE A 1 89 ? 11.275 5.954 11.157 1.00 47.62 89 PHE A O 1
ATOM 683 N N . THR A 1 90 ? 9.420 6.559 10.070 1.00 44.06 90 THR A N 1
ATOM 684 C CA . THR A 1 90 ? 9.105 7.680 10.965 1.00 44.06 90 THR A CA 1
ATOM 685 C C . THR A 1 90 ? 7.606 7.672 11.196 1.00 44.06 90 THR A C 1
ATOM 687 O O . THR A 1 90 ? 6.837 7.987 10.292 1.00 44.06 90 THR A O 1
ATOM 690 N N . LEU A 1 91 ? 7.214 7.245 12.393 1.00 44.62 91 LEU A N 1
ATOM 691 C CA . LEU A 1 91 ? 5.868 7.431 12.919 1.00 44.62 91 LEU A CA 1
ATOM 692 C C . LEU A 1 91 ? 5.838 8.849 13.502 1.00 44.62 91 LEU A C 1
ATOM 694 O O . LEU A 1 91 ? 6.710 9.178 14.309 1.00 44.62 91 LEU A O 1
ATOM 698 N N . LEU A 1 92 ? 4.920 9.688 13.023 1.00 47.41 92 LEU A N 1
ATOM 699 C CA . LEU A 1 92 ? 4.636 11.005 13.603 1.00 47.41 92 LEU A CA 1
ATOM 700 C C . LEU A 1 92 ? 3.441 10.895 14.548 1.00 47.41 92 LEU A C 1
ATOM 702 O O . LEU A 1 92 ? 2.514 10.122 14.213 1.00 47.41 92 LEU A O 1
#

Nearest PDB structures (foldseek):
  5z9t-assembly1_A  TM=7.063E-01  e=2.716E-01  Vibrio splendidus
  4ru5-assembly1_B  TM=7.409E-01  e=7.220E+00  Pseudomonas phage phi297
  8jli-assembly1_B  TM=2.293E-01  e=3.047E-01  Homo sapiens

Mean predicted aligned error: 10.19 Å

Secondary structure (DSSP, 8-state):
-------------S--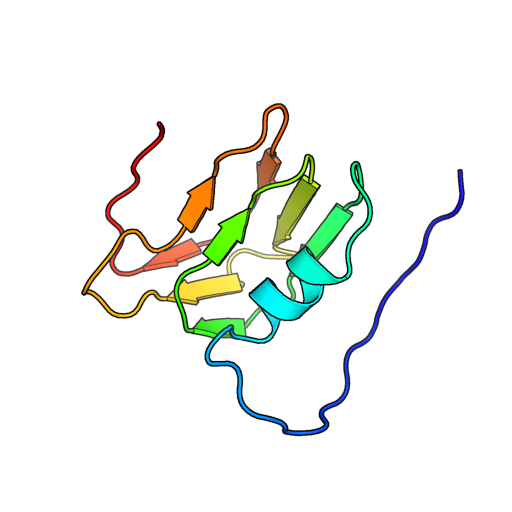--HHHHHHHHPPTT-EEEEPSEEEES-EEE-S--EEEESSTTEEEE--SSS-SEEE-STT-EEES-EEES------

Solvent-accessible surface area (backbone atoms only — not comparable to full-atom values): 5595 Å² total; per-residue (Å²): 137,88,86,83,88,85,83,90,78,94,79,93,73,96,61,103,44,32,78,62,41,52,50,56,69,73,49,59,77,69,38,76,46,74,36,62,64,43,80,41,54,40,58,36,72,40,72,53,28,32,33,41,33,27,78,42,78,51,16,34,40,33,26,83,72,79,56,48,22,52,37,53,76,32,68,77,60,43,82,42,55,61,39,72,47,68,72,49,84,55,86,118

pLDDT: mean 72.11, std 17.9, range [32.94, 93.62]

Sequence (92 aa):
MKFKLLLFCALNLTAFAGPLQDAINAADPGDILRLNDGLYEGNIIVDKPLTIIGKSDGAVIRGDRKSSVIKVTAKNVKLINFKSQHIKFTLL